Protein AF-A0A356ALN2-F1 (afdb_monomer)

Sequence (78 aa):
RSNVRAIATTDDPADSLEWHKKIKEDPSCKVKVVPAWRPDRIMNIEKPGFAEYAKKLEQASGVSIHGIDDVRDALNAR

Structure (mmCIF, N/CA/C/O backbone):
data_AF-A0A356ALN2-F1
#
_entry.id   AF-A0A356ALN2-F1
#
loop_
_atom_site.group_PDB
_atom_site.id
_atom_site.type_symbol
_atom_site.label_atom_id
_atom_site.label_alt_id
_atom_site.label_comp_id
_atom_site.label_asym_id
_atom_site.label_entity_id
_atom_site.label_seq_id
_atom_site.pdbx_PDB_ins_code
_atom_site.Cartn_x
_atom_site.Cartn_y
_atom_site.Cartn_z
_atom_site.occupancy
_atom_site.B_iso_or_equiv
_atom_site.auth_seq_id
_atom_site.auth_comp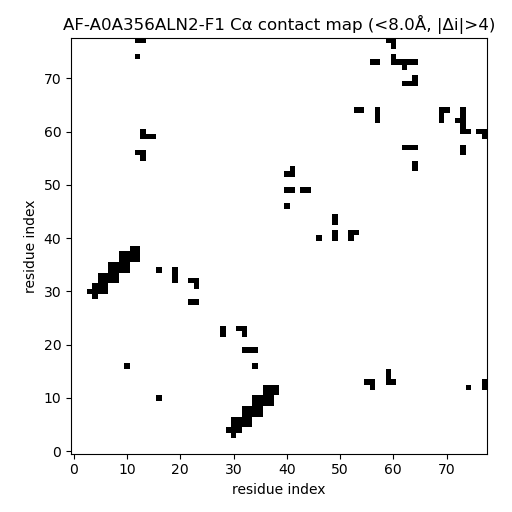_id
_atom_site.auth_asym_id
_atom_site.auth_atom_id
_atom_site.pdbx_PDB_model_num
ATOM 1 N N . ARG A 1 1 ? -14.629 18.275 21.901 1.00 81.31 1 ARG A N 1
ATOM 2 C CA . ARG A 1 1 ? -14.541 16.832 21.544 1.00 81.31 1 ARG A CA 1
ATOM 3 C C . ARG A 1 1 ? -15.486 16.574 20.375 1.00 81.31 1 ARG A C 1
ATOM 5 O O . ARG A 1 1 ? -16.584 17.104 20.425 1.00 81.31 1 ARG A O 1
ATOM 12 N N . SER A 1 2 ? -15.090 15.773 19.379 1.00 92.94 2 SER A N 1
ATOM 13 C CA . SER A 1 2 ? -15.834 15.627 18.106 1.00 92.94 2 SER A CA 1
ATOM 14 C C . SER A 1 2 ? -16.667 14.337 17.968 1.00 92.94 2 SER A C 1
ATOM 16 O O . SER A 1 2 ? -17.182 14.069 16.894 1.00 92.94 2 SER A O 1
ATOM 18 N N . ASN A 1 3 ? -16.800 13.529 19.033 1.00 94.69 3 ASN A N 1
ATOM 19 C CA . ASN A 1 3 ? -17.603 12.287 19.066 1.00 94.69 3 ASN A CA 1
ATOM 20 C C . ASN A 1 3 ? -17.310 11.281 17.923 1.00 94.69 3 ASN A C 1
ATOM 22 O O . ASN A 1 3 ? -18.211 10.636 17.389 1.00 94.69 3 ASN A O 1
ATOM 26 N N . VAL A 1 4 ? -16.040 11.157 17.532 1.00 95.94 4 VAL A N 1
ATOM 27 C CA . VAL A 1 4 ? -15.619 10.312 16.406 1.00 95.94 4 VAL A CA 1
ATOM 28 C C . VAL A 1 4 ? -15.752 8.832 16.761 1.00 95.94 4 VAL A C 1
ATOM 30 O O . VAL A 1 4 ? -15.295 8.394 17.816 1.00 95.94 4 VAL A O 1
ATOM 33 N N . ARG A 1 5 ? -16.362 8.056 15.861 1.00 96.25 5 ARG A N 1
ATOM 34 C CA . ARG A 1 5 ? -16.508 6.595 15.990 1.00 96.25 5 ARG A CA 1
ATOM 35 C C . ARG A 1 5 ? -15.515 5.821 15.127 1.00 96.25 5 ARG A C 1
ATOM 37 O O . ARG A 1 5 ? -15.039 4.768 15.547 1.00 96.25 5 ARG A O 1
ATOM 44 N N . ALA A 1 6 ? -15.185 6.350 13.954 1.00 96.81 6 ALA A N 1
ATOM 45 C CA . ALA A 1 6 ? -14.220 5.760 13.043 1.00 96.81 6 ALA A CA 1
ATOM 46 C C . ALA A 1 6 ? -13.463 6.842 12.268 1.00 96.81 6 ALA A C 1
ATOM 48 O O . ALA A 1 6 ? -13.987 7.933 12.046 1.00 96.81 6 ALA A O 1
ATOM 49 N N . ILE A 1 7 ? -12.245 6.510 11.860 1.00 97.56 7 ILE A N 1
ATOM 50 C CA . IL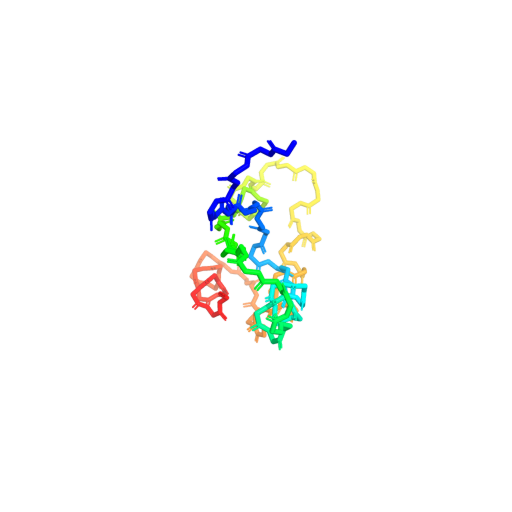E A 1 7 ? -11.378 7.302 10.996 1.00 97.56 7 ILE A CA 1
ATOM 51 C C . ILE A 1 7 ? -10.875 6.365 9.906 1.00 97.56 7 ILE A C 1
ATOM 53 O O . ILE A 1 7 ? -10.373 5.284 10.210 1.00 97.56 7 ILE A O 1
ATOM 57 N N . ALA A 1 8 ? -11.016 6.791 8.656 1.00 97.88 8 ALA A N 1
ATOM 58 C CA . ALA A 1 8 ? -10.328 6.183 7.532 1.00 97.88 8 ALA A CA 1
ATOM 59 C C . ALA A 1 8 ? -9.151 7.089 7.166 1.00 97.88 8 ALA A C 1
ATOM 61 O O . ALA A 1 8 ? -9.362 8.237 6.769 1.00 97.88 8 ALA A O 1
ATOM 62 N N . THR A 1 9 ? -7.927 6.617 7.369 1.00 98.06 9 THR A N 1
ATOM 63 C CA . THR A 1 9 ? -6.733 7.306 6.870 1.00 98.06 9 THR A CA 1
ATOM 64 C C . THR A 1 9 ? -6.567 7.020 5.385 1.00 98.06 9 THR A C 1
ATOM 66 O O . THR A 1 9 ? -7.298 6.229 4.799 1.00 98.06 9 THR A O 1
ATOM 69 N N . THR A 1 10 ? -5.652 7.729 4.742 1.00 98.00 10 THR A N 1
ATOM 70 C CA . THR A 1 10 ? -5.326 7.531 3.334 1.00 98.00 10 THR A CA 1
ATOM 71 C C . THR A 1 10 ? -3.898 7.027 3.259 1.00 98.00 10 THR A C 1
ATOM 73 O O . THR A 1 10 ? -2.987 7.772 3.615 1.00 98.00 10 THR A O 1
ATOM 76 N N . ASP A 1 11 ? -3.718 5.789 2.810 1.00 98.12 11 ASP A N 1
ATOM 77 C CA . ASP A 1 11 ? -2.456 5.061 2.928 1.00 98.12 11 ASP A CA 1
ATOM 78 C C . ASP A 1 11 ? -2.014 4.510 1.572 1.00 98.12 11 ASP A C 1
ATOM 80 O O . ASP A 1 11 ? -2.830 4.115 0.730 1.00 98.12 11 ASP A O 1
ATOM 84 N N . ASP A 1 12 ? -0.702 4.503 1.361 1.00 97.44 12 ASP A N 1
ATOM 85 C CA . ASP A 1 12 ? -0.085 4.020 0.133 1.00 97.44 12 ASP A CA 1
ATOM 86 C C . ASP A 1 12 ? 0.106 2.486 0.195 1.00 97.44 12 ASP A C 1
ATOM 88 O O . ASP A 1 12 ? 0.436 1.957 1.261 1.00 97.44 12 ASP A O 1
ATOM 92 N N . PRO A 1 13 ? -0.040 1.749 -0.926 1.00 97.12 13 PRO A N 1
ATOM 93 C CA . PRO A 1 13 ? 0.197 0.300 -0.979 1.00 97.12 13 PRO A CA 1
ATOM 94 C C . PRO A 1 13 ? 1.553 -0.140 -0.409 1.00 97.12 13 PRO A C 1
ATOM 96 O O . PRO A 1 13 ? 1.690 -1.228 0.158 1.00 97.12 13 PRO A O 1
ATOM 99 N N . ALA A 1 14 ? 2.572 0.711 -0.538 1.00 97.38 14 ALA A N 1
ATOM 100 C CA . ALA A 1 14 ? 3.925 0.437 -0.077 1.00 97.38 14 ALA A CA 1
ATOM 101 C C . ALA A 1 14 ? 4.166 0.808 1.402 1.00 97.38 14 ALA A C 1
ATOM 103 O O . ALA A 1 14 ? 5.309 0.748 1.862 1.00 97.38 14 ALA A O 1
ATOM 104 N N . ASP A 1 15 ? 3.141 1.216 2.156 1.00 97.69 15 ASP A N 1
ATOM 105 C CA . ASP A 1 15 ? 3.281 1.583 3.567 1.00 97.69 15 ASP A CA 1
ATOM 106 C C . ASP A 1 15 ? 3.172 0.371 4.503 1.00 97.69 15 ASP A C 1
ATOM 108 O O . ASP A 1 15 ? 2.436 -0.583 4.268 1.00 97.69 15 ASP A O 1
ATOM 112 N N . SER A 1 16 ? 3.908 0.393 5.617 1.00 97.00 16 SER A N 1
ATOM 113 C CA . SER A 1 16 ? 3.985 -0.734 6.566 1.00 97.00 16 SER A CA 1
ATOM 114 C C . SER A 1 16 ? 2.715 -0.947 7.400 1.00 97.00 16 SER A C 1
ATOM 116 O O . SER A 1 16 ? 2.547 -2.004 8.022 1.00 97.00 16 SER A O 1
ATOM 118 N N . LEU A 1 17 ? 1.858 0.080 7.458 1.00 97.75 17 LEU A N 1
ATOM 119 C CA . LEU A 1 17 ? 0.687 0.179 8.330 1.00 97.75 17 LEU A CA 1
ATOM 120 C C . LEU A 1 17 ? 1.013 -0.069 9.819 1.00 97.75 17 LEU A C 1
ATOM 122 O O . LEU A 1 17 ? 0.158 -0.516 10.584 1.00 97.75 17 LEU A O 1
ATOM 126 N N . GLU A 1 18 ? 2.244 0.220 10.261 1.00 97.88 18 GLU A N 1
ATOM 127 C CA . GLU A 1 18 ? 2.689 -0.068 11.635 1.00 97.88 18 GLU A CA 1
ATOM 128 C C . GLU A 1 18 ? 1.821 0.614 12.705 1.00 97.88 18 GLU A C 1
ATOM 130 O O . GLU A 1 18 ? 1.518 0.022 13.739 1.00 97.88 18 GLU A O 1
ATOM 135 N N . TRP A 1 19 ? 1.363 1.839 12.440 1.00 98.00 19 TRP A N 1
ATOM 136 C CA . TRP A 1 19 ? 0.569 2.618 13.384 1.00 98.00 19 TRP A CA 1
ATOM 137 C C . TRP A 1 19 ? -0.849 2.082 13.485 1.00 98.00 19 TRP A C 1
ATOM 139 O O . TRP A 1 19 ? -1.393 2.013 14.581 1.00 98.00 19 TRP A O 1
ATOM 149 N N . HIS A 1 20 ? -1.413 1.607 12.375 1.00 98.00 20 HIS A N 1
ATOM 150 C CA . HIS A 1 20 ? -2.691 0.903 12.385 1.00 98.00 20 HIS A CA 1
ATOM 151 C C . HIS A 1 20 ? -2.640 -0.344 13.267 1.00 98.00 20 HIS A C 1
ATOM 153 O O . HIS A 1 20 ? -3.572 -0.584 14.033 1.00 98.00 20 HIS A O 1
ATOM 159 N N . LYS A 1 21 ? -1.541 -1.110 13.209 1.00 97.62 21 LYS A N 1
ATOM 160 C CA . LYS A 1 21 ? -1.333 -2.285 14.070 1.00 97.62 21 LYS A CA 1
ATOM 161 C C . LYS A 1 21 ? -1.235 -1.880 15.542 1.00 97.62 21 LYS A C 1
ATOM 163 O O . LYS A 1 21 ? -2.026 -2.363 16.345 1.00 97.62 21 LYS A O 1
ATOM 168 N N . LYS A 1 22 ? -0.373 -0.908 15.867 1.00 98.06 22 LYS A N 1
ATOM 169 C CA . LYS A 1 22 ? -0.209 -0.384 17.237 1.00 98.06 22 LYS A CA 1
ATOM 170 C C . LYS A 1 22 ? -1.521 0.154 17.822 1.00 98.06 22 LYS A C 1
ATOM 172 O O . LYS A 1 22 ? -1.860 -0.163 18.953 1.00 98.06 22 LYS A O 1
ATOM 177 N N . ILE A 1 23 ? -2.287 0.929 17.049 1.00 97.69 23 ILE A N 1
ATOM 178 C CA . ILE A 1 23 ? -3.582 1.479 17.485 1.00 97.69 23 ILE A CA 1
ATOM 179 C C . ILE A 1 23 ? -4.607 0.365 17.704 1.00 97.69 23 ILE A C 1
ATOM 181 O O . ILE A 1 23 ? -5.388 0.427 18.648 1.00 97.69 23 ILE A O 1
ATOM 185 N N . LYS A 1 24 ? -4.618 -0.654 16.839 1.00 96.56 24 LYS A N 1
ATOM 186 C CA . LYS A 1 24 ? -5.515 -1.807 16.979 1.00 96.56 24 LYS A CA 1
ATOM 187 C C . LYS A 1 24 ? -5.196 -2.638 18.227 1.00 96.56 24 LYS A C 1
ATOM 189 O O . LYS A 1 24 ? -6.109 -3.224 18.803 1.00 96.56 24 LYS A O 1
ATOM 194 N N . GLU A 1 25 ? -3.927 -2.702 18.615 1.00 97.06 25 GLU A N 1
ATOM 195 C CA . GLU A 1 25 ? -3.446 -3.412 19.806 1.00 97.06 25 GLU A CA 1
ATOM 196 C C . GLU A 1 25 ? -3.626 -2.605 21.103 1.00 97.06 25 GLU A C 1
ATOM 198 O O . GLU A 1 25 ? -3.646 -3.193 22.182 1.00 97.06 25 GLU A O 1
ATOM 203 N N . ASP A 1 26 ? -3.802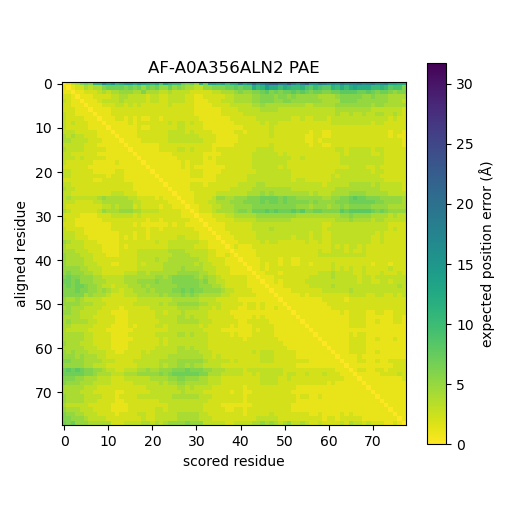 -1.282 21.019 1.00 97.69 26 ASP A N 1
ATOM 204 C CA . ASP A 1 26 ? -4.001 -0.405 22.174 1.00 97.69 26 ASP A CA 1
ATOM 205 C C . ASP A 1 26 ? -5.459 -0.452 22.688 1.00 97.69 26 ASP A C 1
ATOM 207 O O . ASP A 1 26 ? -6.366 0.111 22.065 1.00 97.69 26 ASP A O 1
ATOM 211 N N . PRO A 1 27 ? -5.722 -1.041 23.874 1.00 96.00 27 PRO A N 1
ATOM 212 C CA . PRO A 1 27 ? -7.074 -1.143 24.419 1.00 96.00 27 PRO A CA 1
ATOM 213 C C . PRO A 1 27 ? -7.648 0.205 24.884 1.00 96.00 27 PRO A C 1
ATOM 215 O O . PRO A 1 27 ? -8.858 0.296 25.140 1.00 96.00 27 PRO A O 1
ATOM 218 N N . SER A 1 28 ? -6.815 1.242 25.032 1.00 97.19 28 SER A N 1
ATOM 219 C CA . SER A 1 28 ? -7.237 2.585 25.436 1.00 97.19 28 SER A CA 1
ATOM 220 C C . SER A 1 28 ? -7.891 3.353 24.282 1.00 97.19 28 SER A C 1
ATOM 222 O O . SER A 1 28 ? -8.804 4.155 24.512 1.00 97.19 28 SER A O 1
ATOM 224 N N . CYS A 1 29 ? -7.517 3.048 23.036 1.00 95.56 29 CYS A N 1
ATOM 225 C CA . CYS A 1 29 ? -8.128 3.639 21.857 1.00 95.56 29 CYS A CA 1
ATOM 226 C C . CYS A 1 29 ? -9.470 2.959 21.543 1.00 95.56 29 CYS A C 1
ATOM 228 O O . CYS A 1 29 ? -9.544 1.785 21.193 1.00 95.56 29 CYS A O 1
ATOM 230 N N . LYS A 1 30 ? -10.572 3.710 21.662 1.00 94.56 30 LYS A N 1
ATOM 231 C CA . LYS A 1 30 ? -11.929 3.217 21.338 1.00 94.56 30 LYS A CA 1
ATOM 232 C C . LYS A 1 30 ? -12.402 3.589 19.932 1.00 94.56 30 LYS A C 1
ATOM 234 O O . LYS A 1 30 ? -13.486 3.176 19.526 1.00 94.56 30 LYS A O 1
ATOM 239 N N . VAL A 1 31 ? -11.629 4.396 19.208 1.00 96.81 31 VAL A N 1
ATOM 240 C CA . VAL A 1 31 ? -11.959 4.830 17.846 1.00 96.81 31 VAL A CA 1
ATOM 241 C C . VAL A 1 31 ? -11.437 3.796 16.859 1.00 96.81 31 VAL A C 1
ATOM 243 O O . VAL A 1 31 ? -10.287 3.376 16.941 1.00 96.81 31 VAL A O 1
ATOM 246 N N . LYS A 1 32 ? -12.266 3.405 15.889 1.00 97.00 32 LYS A N 1
ATOM 247 C CA . LYS A 1 32 ? -11.835 2.513 14.811 1.00 97.00 32 LYS A CA 1
ATOM 248 C C . LYS A 1 32 ? -10.992 3.291 13.800 1.00 97.00 32 LYS A C 1
ATOM 250 O O . LYS A 1 32 ? -11.547 4.078 13.043 1.00 97.00 32 LYS A O 1
ATOM 255 N N . VAL A 1 33 ? -9.683 3.064 13.773 1.00 97.88 33 VAL A N 1
ATOM 256 C CA . VAL A 1 33 ? -8.780 3.650 12.768 1.00 97.88 33 VAL A CA 1
ATOM 257 C C . VAL A 1 33 ? -8.463 2.587 11.723 1.00 97.88 33 VAL A C 1
ATOM 259 O O . VAL A 1 33 ? -7.955 1.519 12.065 1.00 97.88 33 VAL A O 1
ATOM 262 N N . VAL A 1 34 ? -8.825 2.844 10.468 1.00 97.62 34 VAL A N 1
ATOM 263 C CA . VAL A 1 34 ? -8.624 1.917 9.347 1.00 97.62 34 VAL A CA 1
ATOM 264 C C . VAL A 1 34 ? -7.909 2.606 8.191 1.00 97.62 34 VAL A C 1
ATOM 266 O O . VAL A 1 34 ? -8.188 3.777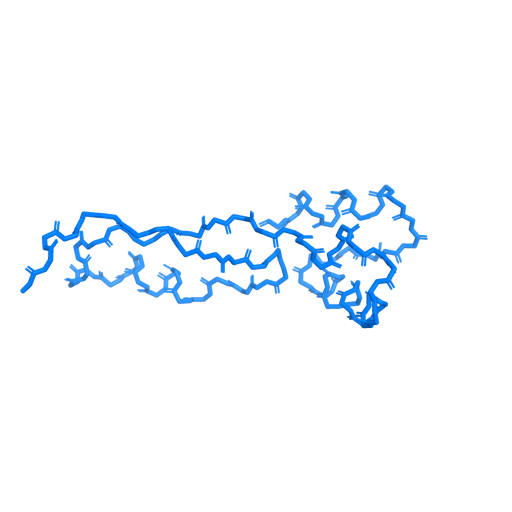 7.939 1.00 97.62 34 VAL A O 1
ATOM 269 N N . PRO A 1 35 ? -7.054 1.883 7.454 1.00 97.81 35 PRO A N 1
ATOM 270 C CA . PRO A 1 35 ? -6.435 2.426 6.260 1.00 97.81 35 PRO A CA 1
ATOM 271 C C . PRO A 1 35 ? -7.404 2.393 5.078 1.00 97.81 35 PRO A C 1
ATOM 273 O O . PRO A 1 35 ? -8.177 1.442 4.922 1.00 97.81 35 PRO A O 1
ATOM 276 N N . ALA A 1 36 ? -7.344 3.414 4.226 1.00 97.94 36 ALA A N 1
ATOM 277 C CA . ALA A 1 36 ? -7.972 3.414 2.910 1.00 97.94 36 ALA A CA 1
ATOM 278 C C . ALA A 1 36 ? -6.893 3.392 1.828 1.00 97.94 36 ALA A C 1
ATOM 280 O O . ALA A 1 36 ? -5.978 4.215 1.820 1.00 97.94 36 ALA A O 1
ATOM 281 N N . TRP A 1 37 ? -7.035 2.440 0.912 1.00 96.81 37 TRP A N 1
ATOM 282 C CA . TRP A 1 37 ? -6.066 2.139 -0.132 1.00 96.81 37 TRP A CA 1
ATOM 283 C C . TRP A 1 37 ? -5.994 3.230 -1.203 1.00 96.81 37 TRP A C 1
ATOM 285 O O . TRP A 1 37 ? -6.993 3.503 -1.875 1.00 96.81 37 TRP A O 1
ATOM 295 N N . ARG A 1 38 ? -4.810 3.822 -1.402 1.00 97.62 38 ARG A N 1
ATOM 296 C CA . ARG A 1 38 ? -4.590 4.872 -2.405 1.00 97.62 38 ARG A CA 1
ATOM 297 C C . ARG A 1 38 ? -3.364 4.600 -3.288 1.00 97.62 38 ARG A C 1
ATOM 299 O O . ARG A 1 38 ? -2.262 5.033 -2.959 1.00 97.62 38 ARG A O 1
ATOM 306 N N . PRO A 1 39 ? -3.540 3.941 -4.446 1.00 96.19 39 PRO A N 1
ATOM 307 C CA . PRO A 1 39 ? -2.443 3.504 -5.305 1.00 96.19 39 PRO A CA 1
ATOM 308 C C . PRO A 1 39 ? -1.975 4.577 -6.305 1.00 96.19 39 PRO A C 1
ATOM 310 O O . PRO A 1 39 ? -1.338 4.249 -7.298 1.00 96.19 39 PRO A O 1
ATOM 313 N N . ASP A 1 40 ? -2.264 5.863 -6.086 1.00 96.19 40 ASP A N 1
ATOM 314 C CA . ASP A 1 40 ? -2.019 6.930 -7.072 1.00 96.19 40 ASP A CA 1
ATOM 315 C C . ASP A 1 40 ? -0.588 6.916 -7.648 1.00 96.19 40 ASP A C 1
ATOM 317 O O . ASP A 1 40 ? -0.390 7.197 -8.828 1.00 96.19 40 ASP A O 1
ATOM 321 N N . ARG A 1 41 ? 0.427 6.574 -6.842 1.00 95.38 41 ARG A N 1
ATOM 322 C CA . ARG A 1 41 ? 1.834 6.591 -7.276 1.00 95.38 41 ARG A CA 1
ATOM 323 C C . ARG A 1 41 ? 2.203 5.471 -8.247 1.00 95.38 41 ARG A C 1
ATOM 325 O O . ARG A 1 41 ? 3.016 5.720 -9.129 1.00 95.38 41 ARG A O 1
ATOM 332 N N . ILE A 1 42 ? 1.604 4.282 -8.121 1.00 96.19 42 ILE A N 1
ATOM 333 C CA . ILE A 1 42 ? 1.817 3.195 -9.093 1.00 96.19 42 ILE A CA 1
ATOM 334 C C . ILE A 1 42 ? 0.940 3.348 -10.337 1.00 96.19 42 ILE A C 1
ATOM 336 O O . ILE A 1 42 ? 1.229 2.760 -11.371 1.00 96.19 42 ILE A O 1
ATOM 340 N N . MET A 1 43 ? -0.143 4.122 -10.250 1.00 95.62 43 MET A N 1
ATOM 341 C CA . MET A 1 43 ? -1.055 4.325 -11.378 1.00 95.62 43 MET A CA 1
ATOM 342 C C . MET A 1 43 ? -0.573 5.425 -12.333 1.00 95.62 43 MET A C 1
ATOM 344 O O . MET A 1 43 ? -0.849 5.361 -13.527 1.00 95.62 43 MET A O 1
ATOM 348 N N . ASN A 1 44 ? 0.157 6.423 -11.826 1.00 95.44 44 ASN A N 1
ATOM 349 C CA . ASN A 1 44 ? 0.581 7.595 -12.596 1.00 95.44 44 ASN A CA 1
ATOM 350 C C . ASN A 1 44 ? 2.024 7.448 -13.114 1.00 95.44 44 ASN A C 1
ATOM 352 O O . ASN A 1 44 ? 2.951 8.089 -12.607 1.00 95.44 44 ASN A O 1
ATOM 356 N N . ILE A 1 45 ? 2.215 6.584 -14.116 1.00 95.31 45 ILE A N 1
ATOM 357 C CA . ILE A 1 45 ? 3.526 6.254 -14.709 1.00 95.31 45 ILE A CA 1
ATOM 358 C C . ILE A 1 45 ? 4.279 7.458 -15.290 1.00 95.31 45 ILE A C 1
ATOM 360 O O . ILE A 1 45 ? 5.505 7.462 -15.367 1.00 95.31 45 ILE A O 1
ATOM 364 N N . GLU A 1 46 ? 3.557 8.504 -15.678 1.00 96.56 46 GLU A N 1
ATOM 365 C CA . GLU A 1 46 ? 4.109 9.723 -16.260 1.00 96.56 46 GLU A CA 1
ATOM 366 C C . GLU A 1 46 ? 4.730 10.671 -15.225 1.00 96.56 46 GLU A C 1
ATOM 368 O O . GLU A 1 46 ? 5.400 11.641 -15.592 1.00 96.56 46 GLU A O 1
ATOM 373 N N . LYS A 1 47 ? 4.494 10.439 -13.927 1.00 96.38 47 LYS A N 1
ATOM 374 C CA . LYS A 1 47 ? 5.005 11.313 -12.870 1.00 96.38 47 LYS A CA 1
ATOM 375 C C . LYS A 1 47 ? 6.497 11.068 -12.624 1.00 96.38 47 LYS A C 1
ATOM 377 O O . LYS A 1 47 ? 6.944 9.920 -12.581 1.00 96.38 47 LYS A O 1
ATOM 382 N N . PRO A 1 48 ? 7.279 12.135 -12.368 1.00 97.06 48 PRO A N 1
ATOM 383 C CA . PRO A 1 48 ? 8.637 11.982 -11.862 1.00 97.06 48 PRO A CA 1
ATOM 384 C C . PRO A 1 48 ? 8.640 11.133 -10.587 1.00 97.06 48 PRO A C 1
ATOM 386 O O . PRO A 1 48 ? 7.767 11.296 -9.733 1.00 97.06 48 PRO A O 1
ATOM 389 N N . GLY A 1 49 ? 9.624 10.248 -10.442 1.00 95.81 49 GLY A N 1
ATOM 390 C CA . GLY A 1 49 ? 9.722 9.373 -9.274 1.00 95.81 49 GLY A CA 1
ATOM 391 C C . GLY A 1 49 ? 8.985 8.035 -9.401 1.00 95.81 49 GLY A C 1
ATOM 392 O O . GLY A 1 49 ? 8.998 7.255 -8.449 1.00 95.81 49 GLY A O 1
ATOM 393 N N . PHE A 1 50 ? 8.322 7.756 -10.533 1.00 96.81 50 PHE A N 1
ATOM 394 C CA . PHE A 1 50 ? 7.605 6.492 -10.733 1.00 96.81 50 PHE A CA 1
ATOM 395 C C . PHE A 1 50 ? 8.522 5.272 -10.583 1.00 96.81 50 PHE A C 1
ATOM 397 O O . PHE A 1 50 ? 8.174 4.327 -9.881 1.00 96.81 50 PHE A O 1
ATOM 404 N N . ALA A 1 51 ? 9.706 5.293 -11.201 1.00 95.69 51 ALA A N 1
ATOM 405 C CA . ALA A 1 51 ? 10.631 4.160 -11.172 1.00 95.69 51 ALA A CA 1
ATOM 406 C C . ALA A 1 51 ? 11.159 3.882 -9.754 1.00 95.69 51 ALA A C 1
ATOM 408 O O . A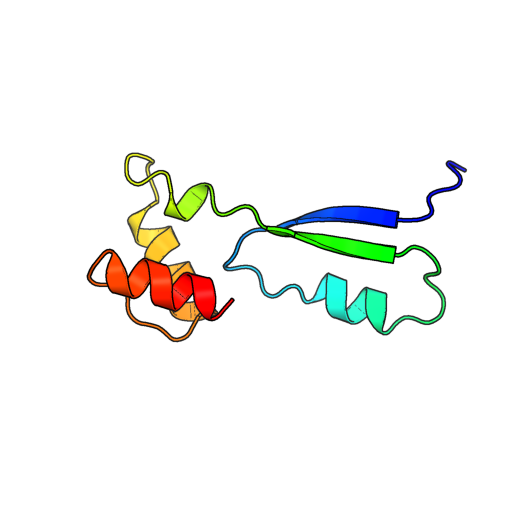LA A 1 51 ? 11.281 2.732 -9.334 1.00 95.69 51 ALA A O 1
ATOM 409 N N . GLU A 1 52 ? 11.448 4.932 -8.990 1.00 97.56 52 GLU A N 1
ATOM 410 C CA . GLU A 1 52 ? 11.837 4.843 -7.585 1.00 97.56 52 GLU A CA 1
ATOM 411 C C . GLU A 1 52 ? 10.691 4.309 -6.726 1.00 97.56 52 GLU A C 1
ATOM 413 O O . GLU A 1 52 ? 10.908 3.482 -5.838 1.00 97.56 52 GLU A O 1
ATOM 418 N N . TYR A 1 53 ? 9.462 4.747 -7.005 1.00 97.81 53 TYR A N 1
ATOM 419 C CA . TYR A 1 53 ? 8.285 4.244 -6.317 1.00 97.81 53 TYR A CA 1
ATOM 420 C C . TYR A 1 53 ? 8.022 2.767 -6.633 1.00 97.81 53 TYR A C 1
ATOM 422 O O . TYR A 1 53 ? 7.761 1.998 -5.709 1.00 97.81 53 TYR A O 1
ATOM 430 N N . ALA A 1 54 ? 8.145 2.349 -7.895 1.00 97.44 54 ALA A N 1
ATOM 431 C CA . ALA A 1 54 ? 8.012 0.950 -8.287 1.00 97.44 54 ALA A CA 1
ATOM 432 C C . ALA A 1 54 ? 8.981 0.074 -7.479 1.00 97.44 54 ALA A C 1
ATOM 434 O O . ALA A 1 54 ? 8.546 -0.896 -6.871 1.00 97.44 54 ALA A O 1
ATOM 435 N N . LYS A 1 55 ? 10.244 0.497 -7.320 1.00 97.75 55 LYS A N 1
ATOM 436 C CA . LYS A 1 55 ? 11.219 -0.189 -6.450 1.00 97.75 55 LYS A CA 1
ATOM 437 C C . LYS A 1 55 ? 10.802 -0.238 -4.979 1.00 97.75 55 LYS A C 1
ATOM 439 O O . LYS A 1 55 ? 11.022 -1.244 -4.307 1.00 97.75 55 LYS A O 1
ATOM 444 N N . LYS A 1 56 ? 10.198 0.831 -4.447 1.00 98.00 56 LYS A N 1
ATOM 445 C CA . LYS A 1 56 ? 9.638 0.818 -3.082 1.00 98.00 56 LYS A CA 1
ATOM 446 C C . LYS A 1 56 ? 8.513 -0.220 -2.971 1.00 98.00 56 LYS A C 1
ATOM 448 O O . LYS A 1 56 ? 8.445 -0.940 -1.977 1.00 98.00 56 LYS A O 1
ATOM 453 N N . LEU A 1 57 ? 7.643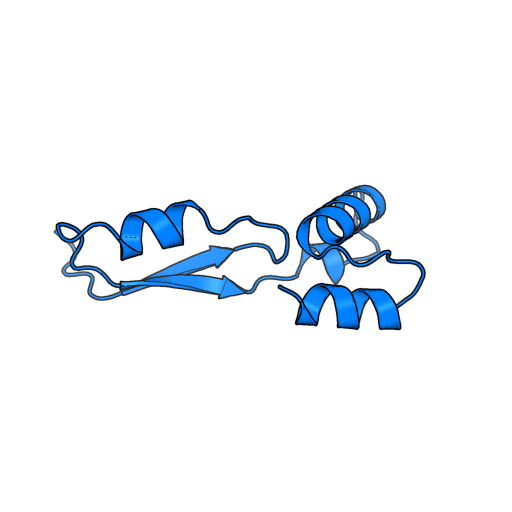 -0.305 -3.977 1.00 98.12 57 LEU A N 1
ATOM 454 C CA . LEU A 1 57 ? 6.561 -1.285 -4.013 1.00 98.12 57 LEU A CA 1
ATOM 455 C C . LEU A 1 57 ? 7.094 -2.718 -4.144 1.00 98.12 57 LEU A C 1
ATOM 457 O O . LEU A 1 57 ? 6.581 -3.597 -3.454 1.00 98.12 57 LEU A O 1
ATOM 461 N N . GLU A 1 58 ? 8.148 -2.953 -4.932 1.00 98.19 58 GLU A N 1
ATOM 462 C CA . GLU A 1 58 ? 8.840 -4.251 -4.990 1.00 98.19 58 GLU A CA 1
ATOM 463 C C . GLU A 1 58 ? 9.316 -4.678 -3.598 1.00 98.19 58 GLU A C 1
ATOM 465 O O . GLU A 1 58 ? 9.032 -5.782 -3.142 1.00 98.19 58 GLU A O 1
ATOM 470 N N . GLN A 1 59 ? 9.983 -3.776 -2.870 1.00 98.12 59 GLN A N 1
ATOM 471 C CA . GLN A 1 59 ? 10.470 -4.053 -1.516 1.00 98.12 59 GLN A CA 1
ATOM 472 C C . GLN A 1 59 ? 9.333 -4.326 -0.527 1.00 98.12 59 GLN A C 1
ATOM 474 O O . GLN A 1 59 ? 9.457 -5.192 0.336 1.00 98.12 59 GLN A O 1
ATOM 479 N N . ALA A 1 60 ? 8.226 -3.589 -0.635 1.00 97.88 60 ALA A N 1
ATOM 480 C CA . ALA A 1 60 ? 7.083 -3.759 0.251 1.00 97.88 60 ALA A CA 1
ATOM 481 C C . ALA A 1 60 ? 6.307 -5.057 -0.040 1.00 97.88 60 ALA A C 1
ATOM 483 O O . ALA A 1 60 ? 5.820 -5.699 0.891 1.00 97.88 60 ALA A O 1
ATOM 484 N N . SER A 1 61 ? 6.161 -5.436 -1.310 1.00 97.75 61 SER A N 1
ATOM 485 C CA . SER A 1 61 ? 5.393 -6.615 -1.745 1.00 97.75 61 SER A CA 1
ATOM 486 C C . SER A 1 61 ? 6.214 -7.904 -1.780 1.00 97.75 61 SER A C 1
ATOM 488 O O . SER A 1 61 ? 5.644 -8.985 -1.676 1.00 97.75 61 SER A O 1
ATOM 490 N N . GLY A 1 62 ? 7.539 -7.804 -1.908 1.00 98.06 62 GLY A N 1
ATOM 491 C CA . GLY A 1 62 ? 8.414 -8.947 -2.170 1.00 98.06 62 GLY A CA 1
ATOM 492 C C . GLY A 1 62 ? 8.319 -9.479 -3.605 1.00 98.06 62 GLY A C 1
ATOM 493 O O . GLY A 1 62 ? 8.816 -10.570 -3.870 1.00 98.06 62 GLY A O 1
ATOM 494 N N . VAL A 1 63 ? 7.688 -8.735 -4.519 1.00 98.19 63 VAL A N 1
ATOM 495 C CA . VAL A 1 63 ? 7.494 -9.096 -5.932 1.00 98.19 63 VAL A CA 1
ATOM 496 C C . VAL A 1 63 ? 8.358 -8.182 -6.802 1.00 98.19 63 VAL A C 1
ATOM 498 O O . VAL A 1 63 ? 8.285 -6.965 -6.663 1.00 98.19 63 VAL A O 1
ATOM 501 N N . SER A 1 64 ? 9.176 -8.744 -7.694 1.00 97.88 64 SER A N 1
ATOM 502 C CA . SER A 1 64 ? 9.926 -7.961 -8.691 1.00 97.88 64 SER A CA 1
ATOM 503 C C . SER A 1 64 ? 9.003 -7.478 -9.808 1.00 97.88 64 SER A C 1
ATOM 505 O O . SER A 1 64 ? 8.182 -8.251 -10.286 1.00 97.88 64 SER A O 1
ATOM 507 N N . ILE A 1 65 ? 9.149 -6.223 -10.236 1.00 97.69 65 ILE A N 1
ATOM 508 C CA . ILE A 1 65 ? 8.287 -5.548 -11.207 1.00 97.69 65 ILE A CA 1
ATOM 509 C C . ILE A 1 65 ? 9.065 -5.272 -12.498 1.00 97.69 65 ILE A C 1
ATOM 511 O O . ILE A 1 65 ? 9.912 -4.378 -12.575 1.00 97.69 65 ILE A O 1
ATOM 515 N N . HIS A 1 66 ? 8.726 -6.011 -13.551 1.00 95.69 66 HIS A N 1
ATOM 516 C CA . HIS A 1 66 ? 9.256 -5.846 -14.906 1.00 95.69 66 HIS A CA 1
ATOM 517 C C . HIS A 1 66 ? 8.161 -5.561 -15.943 1.00 95.69 66 HIS A C 1
ATOM 519 O O . HIS A 1 66 ? 8.463 -5.109 -17.049 1.00 95.69 66 HIS A O 1
ATOM 525 N N . GLY A 1 67 ? 6.894 -5.772 -15.585 1.00 95.50 67 GLY A N 1
ATOM 526 C CA . GLY A 1 67 ? 5.742 -5.473 -16.425 1.00 95.50 67 GLY A CA 1
ATOM 527 C C . GLY A 1 67 ? 4.457 -5.238 -15.634 1.00 95.50 67 GLY A C 1
ATOM 528 O O . GLY A 1 67 ? 4.433 -5.225 -14.405 1.00 95.50 67 GLY A O 1
ATOM 529 N N . ILE A 1 68 ? 3.361 -5.033 -16.364 1.00 95.88 68 ILE A N 1
ATOM 530 C CA . ILE A 1 68 ? 2.051 -4.721 -15.778 1.00 95.88 68 ILE A CA 1
ATOM 531 C C . ILE A 1 68 ? 1.465 -5.881 -14.960 1.00 95.88 68 ILE A C 1
ATOM 533 O O . ILE A 1 68 ? 0.801 -5.638 -13.953 1.00 95.88 68 ILE A O 1
ATOM 537 N N . ASP A 1 69 ? 1.728 -7.129 -15.356 1.00 98.00 69 ASP A N 1
ATOM 538 C CA . ASP A 1 69 ? 1.281 -8.304 -14.602 1.00 98.00 69 ASP A CA 1
ATOM 539 C C . ASP A 1 69 ? 1.951 -8.357 -13.224 1.00 98.00 69 ASP A C 1
ATOM 541 O O . ASP A 1 69 ? 1.269 -8.551 -12.219 1.00 98.00 69 ASP A O 1
ATOM 545 N N . ASP A 1 70 ? 3.246 -8.044 -13.154 1.00 98.06 70 ASP A N 1
ATOM 546 C CA . ASP A 1 70 ? 3.971 -7.971 -11.886 1.00 98.06 70 ASP A CA 1
ATOM 547 C C . ASP A 1 70 ? 3.449 -6.841 -10.992 1.00 98.06 70 ASP A C 1
ATOM 549 O O . ASP A 1 70 ? 3.358 -7.005 -9.780 1.00 98.06 70 ASP A O 1
ATOM 553 N N . VAL A 1 71 ? 3.058 -5.694 -11.570 1.00 97.56 71 VAL A N 1
ATOM 554 C CA . VAL A 1 71 ? 2.416 -4.605 -10.810 1.00 97.56 71 VAL A CA 1
ATOM 555 C C . VAL A 1 71 ? 1.118 -5.094 -10.173 1.00 97.56 71 VAL A C 1
ATOM 557 O O . VAL A 1 71 ? 0.863 -4.814 -9.002 1.00 97.56 71 VAL A O 1
ATOM 560 N N . ARG A 1 72 ? 0.291 -5.835 -10.919 1.00 97.56 72 ARG A N 1
ATOM 561 C CA . ARG A 1 72 ? -0.954 -6.404 -10.388 1.00 97.56 72 ARG A CA 1
ATOM 562 C C . ARG A 1 72 ? -0.663 -7.379 -9.250 1.00 97.56 72 ARG A C 1
ATOM 564 O O . ARG A 1 72 ? -1.327 -7.321 -8.217 1.00 97.56 72 ARG A O 1
ATOM 571 N N . ASP A 1 73 ? 0.322 -8.248 -9.427 1.00 98.31 73 ASP A N 1
ATOM 572 C CA .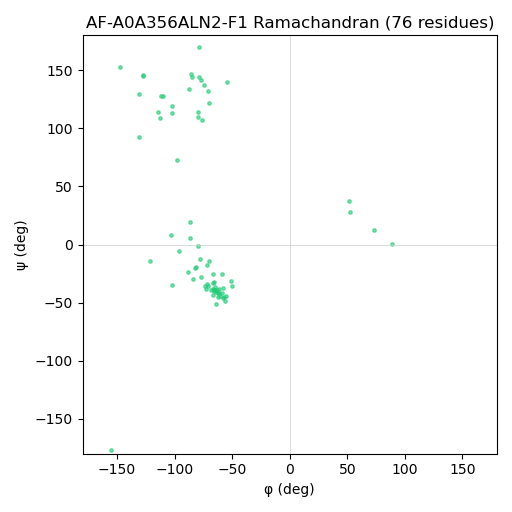 ASP A 1 73 ? 0.682 -9.255 -8.432 1.00 98.31 73 ASP A CA 1
ATOM 573 C C . ASP A 1 73 ? 1.296 -8.604 -7.176 1.00 98.31 73 ASP A C 1
ATOM 575 O O . ASP A 1 73 ? 0.921 -8.953 -6.055 1.00 98.31 73 ASP A O 1
ATOM 579 N N . ALA A 1 74 ? 2.128 -7.572 -7.347 1.00 98.19 74 ALA A N 1
ATOM 580 C CA . ALA A 1 74 ? 2.663 -6.754 -6.262 1.00 98.19 74 ALA A CA 1
ATOM 581 C C . ALA A 1 74 ? 1.558 -6.032 -5.479 1.00 98.19 74 ALA A C 1
ATOM 583 O O . ALA A 1 74 ? 1.617 -5.987 -4.254 1.00 98.19 74 ALA A O 1
ATOM 584 N N . LEU A 1 75 ? 0.539 -5.487 -6.152 1.00 97.38 75 LEU A N 1
ATOM 585 C CA . LEU A 1 75 ? -0.590 -4.827 -5.486 1.00 97.38 75 LEU A CA 1
ATOM 586 C C . LEU A 1 75 ? -1.508 -5.818 -4.766 1.00 97.38 75 LEU A C 1
ATOM 588 O O . LEU A 1 75 ? -1.993 -5.499 -3.690 1.00 97.38 75 LEU A O 1
ATOM 592 N N . ASN A 1 76 ? -1.720 -7.017 -5.312 1.00 97.06 76 ASN A N 1
ATOM 593 C CA . ASN A 1 76 ? -2.513 -8.060 -4.653 1.00 97.06 76 ASN A CA 1
ATOM 594 C C . ASN A 1 76 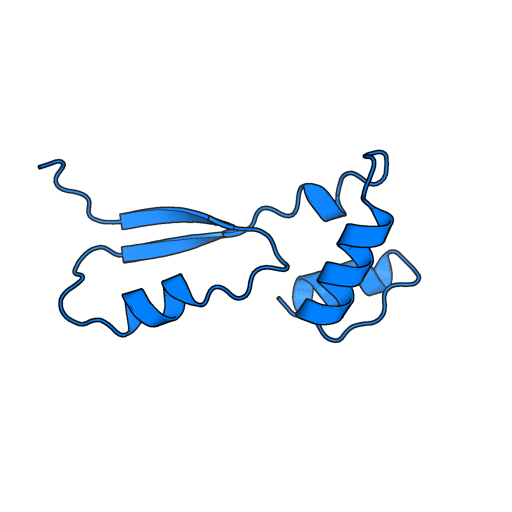? -1.852 -8.601 -3.373 1.00 97.06 76 ASN A C 1
ATOM 596 O O . ASN A 1 76 ? -2.543 -9.117 -2.496 1.00 97.06 76 ASN A O 1
ATOM 600 N N . ALA A 1 77 ? -0.524 -8.512 -3.267 1.00 96.69 77 ALA A N 1
ATOM 601 C CA . ALA A 1 77 ? 0.237 -8.960 -2.100 1.00 96.69 77 ALA A CA 1
ATOM 602 C C . ALA A 1 77 ? 0.226 -7.963 -0.921 1.00 96.69 77 ALA A C 1
ATOM 604 O O . ALA A 1 77 ? 0.854 -8.226 0.110 1.00 96.69 77 ALA A O 1
ATOM 605 N N . ARG A 1 78 ? -0.429 -6.809 -1.068 1.00 95.19 78 ARG A N 1
ATOM 606 C CA . ARG A 1 78 ? -0.374 -5.668 -0.148 1.00 95.19 78 ARG A CA 1
ATOM 607 C C . ARG A 1 78 ?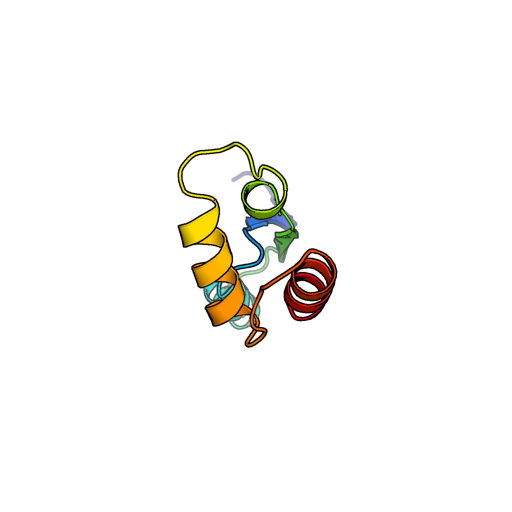 -1.763 -5.341 0.393 1.00 95.19 78 ARG A C 1
ATOM 609 O O . ARG A 1 78 ? -1.838 -5.057 1.610 1.00 95.19 78 ARG A O 1
#

Mean predicted aligned error: 2.7 Å

Nearest PDB structures (foldseek):
  3iac-assembly1_C  TM=9.904E-01  e=8.133E-09  Salmonella enterica subsp. enterica serovar Typhimurium
  1j5s-assembly1_A  TM=9.484E-01  e=3.188E-06  Thermotoga maritima
  2q01-assembly1_A  TM=9.171E-01  e=1.746E-04  Caulobacter vibrioides CB15
  5iai-assembly1_A  TM=2.807E-01  e=3.746E+00  Rhizobium rhizogenes K84

Secondary structure (DSSP, 8-state):
-----EEEEEE-TT---HHHHHHHH-TT--SEEEEEE--HHHH-TTSTTHHHHHHHHHHHHT---SSHHHHHHHHHT-

pLDDT: mean 96.84, std 2.07, range [81.31, 98.31]

Foldseek 3Di:
DPPAAEDEAEDELLDPCVVLVVLVVDPVRRHHYHYDYDHPLCVCCVDPCNVVVLVSLCVSQVFDDPDPVSVVNSSVSD

Radius of gyration: 15.39 Å; Cα contacts (8 Å, |Δi|>4): 83; chains: 1; bounding box: 29×26×42 Å

Solvent-accessible surface area (backbone atoms only — not comparable to full-atom values): 4789 Å² total; per-residue (Å²): 137,85,84,70,61,65,46,74,48,85,38,49,67,58,55,86,56,62,62,54,52,53,50,72,70,35,85,84,57,82,53,47,67,43,81,36,89,45,58,62,65,80,69,41,72,88,44,90,62,28,71,63,47,51,52,46,36,22,69,61,36,74,35,75,71,87,51,72,68,35,48,52,54,26,57,74,63,91